Protein AF-A0A5A7ZIS1-F1 (afdb_monomer_lite)

Radius of gyration: 19.61 Å; chains: 1; bounding box: 39×44×53 Å

Foldseek 3Di:
DVVVVVVVVVVVVVVVVVVVVVVVVVVVVVVVVVVVQVVCVVVVNDDLVVVLVVQLVVLCVDPPNVRSVVSNLVSCCVSVVPDPPPPDPPDDPDDPPDDDD

Sequence (101 aa):
MTELLLMQVETSDQTAKNLGAAAHQSLAALVMNALLLHELERVGIVDHDIVVTEAIRRATSIRPSEVGASVAQVIKTVFDGELPVEHGPAGVDDKWTGAKQ

Structure (mmCIF, N/CA/C/O backbone):
data_AF-A0A5A7ZIS1-F1
#
_entry.id   AF-A0A5A7ZIS1-F1
#
loop_
_atom_site.group_PDB
_atom_site.id
_atom_site.type_symbol
_atom_site.label_atom_id
_atom_site.label_alt_id
_atom_site.label_comp_id
_atom_site.label_asym_id
_atom_site.label_entity_id
_atom_site.label_seq_id
_atom_site.pdbx_PDB_ins_code
_atom_site.Cartn_x
_atom_site.Cartn_y
_atom_site.Cartn_z
_atom_site.occupancy
_atom_site.B_iso_or_equiv
_atom_site.auth_seq_id
_atom_site.auth_comp_id
_atom_site.auth_asym_id
_atom_site.auth_atom_id
_atom_site.pdbx_PDB_model_num
ATOM 1 N N . MET A 1 1 ? -18.244 3.804 40.804 1.00 52.81 1 MET A N 1
ATOM 2 C CA . MET A 1 1 ? -18.361 4.079 39.350 1.00 52.81 1 MET A CA 1
ATOM 3 C C . MET A 1 1 ? -17.166 4.853 38.788 1.00 52.81 1 MET A C 1
ATOM 5 O O . MET A 1 1 ? -16.888 4.707 37.610 1.00 52.81 1 MET A O 1
ATOM 9 N N . THR A 1 2 ? -16.429 5.615 39.599 1.00 64.75 2 THR A N 1
ATOM 10 C CA . THR A 1 2 ? -15.321 6.483 39.159 1.00 64.75 2 THR A CA 1
ATOM 11 C C . THR A 1 2 ? -14.023 5.738 38.806 1.00 64.75 2 THR A C 1
ATOM 13 O O . THR A 1 2 ? -13.373 6.093 37.833 1.00 64.75 2 THR A O 1
ATOM 16 N N . GLU A 1 3 ? -13.666 4.671 39.529 1.00 65.88 3 GLU A N 1
ATOM 17 C CA . GLU A 1 3 ? -12.419 3.912 39.286 1.00 65.88 3 GLU A CA 1
ATOM 18 C C . GLU A 1 3 ? -12.455 3.077 37.994 1.00 65.88 3 GLU A C 1
ATOM 20 O O . GLU A 1 3 ? -11.468 3.006 37.269 1.00 65.88 3 GLU A O 1
ATOM 25 N N . LEU A 1 4 ? -13.619 2.512 37.654 1.00 64.00 4 LEU A N 1
ATOM 26 C CA . LEU A 1 4 ? -13.834 1.785 36.395 1.00 64.00 4 LEU A CA 1
ATOM 27 C C . LEU A 1 4 ? -13.698 2.701 35.171 1.00 64.00 4 LEU A C 1
ATOM 29 O O . LEU A 1 4 ? -13.103 2.300 34.176 1.00 64.00 4 LEU A O 1
ATOM 33 N N . LEU A 1 5 ? -14.201 3.937 35.261 1.00 59.34 5 LEU A N 1
ATOM 34 C CA . LEU A 1 5 ? -14.058 4.942 34.203 1.00 59.34 5 LEU A CA 1
ATOM 35 C C . LEU A 1 5 ? -12.599 5.393 34.037 1.00 59.34 5 LEU A C 1
ATOM 37 O O . LEU A 1 5 ? -12.147 5.562 32.909 1.00 59.34 5 LEU A O 1
ATOM 41 N N . LEU A 1 6 ? -11.846 5.531 35.135 1.00 59.25 6 LEU A N 1
ATOM 42 C CA . LEU A 1 6 ? -10.419 5.872 35.092 1.00 59.25 6 LEU A CA 1
ATOM 43 C C . LEU A 1 6 ? -9.584 4.767 34.428 1.00 59.25 6 LEU A C 1
ATOM 45 O O . LEU A 1 6 ? -8.794 5.068 33.536 1.00 59.25 6 LEU A O 1
ATOM 49 N N . MET A 1 7 ? -9.827 3.494 34.766 1.00 67.38 7 MET A N 1
ATOM 50 C CA . MET A 1 7 ? -9.182 2.366 34.076 1.00 67.38 7 MET A CA 1
ATOM 51 C C . MET A 1 7 ? -9.536 2.315 32.583 1.00 67.38 7 MET A C 1
ATOM 53 O O . MET A 1 7 ? -8.696 1.957 31.759 1.00 67.38 7 MET A O 1
ATOM 57 N N . GLN A 1 8 ? -10.762 2.686 32.203 1.00 61.56 8 GLN A N 1
ATOM 58 C CA . GLN A 1 8 ? -11.193 2.698 30.801 1.00 61.56 8 GLN A CA 1
ATOM 59 C C . GLN A 1 8 ? -10.510 3.806 29.983 1.00 61.56 8 GLN A C 1
ATOM 61 O O . GLN A 1 8 ? -10.138 3.596 28.830 1.00 61.56 8 GLN A O 1
ATOM 66 N N . VAL A 1 9 ? -10.294 4.974 30.591 1.00 67.06 9 VAL A N 1
ATOM 67 C CA . VAL A 1 9 ? -9.553 6.083 29.971 1.00 67.06 9 VAL A CA 1
ATOM 68 C C . VAL A 1 9 ? -8.071 5.736 29.826 1.00 67.06 9 VAL A C 1
ATOM 70 O O . VAL A 1 9 ? -7.502 5.933 28.754 1.00 67.06 9 VAL A O 1
ATOM 73 N N . GLU A 1 10 ? -7.457 5.160 30.858 1.00 68.56 10 GLU A N 1
ATOM 74 C CA . GLU A 1 10 ? -6.043 4.766 30.829 1.00 68.56 10 GLU A CA 1
ATOM 75 C C . GLU A 1 10 ? -5.780 3.642 29.813 1.00 68.56 10 GLU A C 1
ATOM 77 O O . GLU A 1 10 ? -4.822 3.698 29.041 1.00 68.56 10 GLU A O 1
ATOM 82 N N . THR A 1 11 ? -6.681 2.658 29.728 1.00 66.19 11 THR A N 1
ATOM 83 C CA . THR A 1 11 ? -6.601 1.599 28.709 1.00 66.19 11 THR A CA 1
ATOM 84 C C . THR A 1 11 ? -6.826 2.129 27.294 1.00 66.19 11 THR A C 1
ATOM 86 O O . THR A 1 11 ? -6.152 1.670 26.370 1.00 66.19 11 THR A O 1
ATOM 89 N N . SER A 1 12 ? -7.703 3.118 27.100 1.00 69.88 12 SER A N 1
ATOM 90 C CA . SER A 1 12 ? -7.880 3.784 25.804 1.00 69.88 12 SER A CA 1
ATOM 91 C C . SER A 1 12 ? -6.627 4.556 25.377 1.00 69.88 12 SER A C 1
ATOM 93 O O . SER A 1 12 ? -6.203 4.441 24.227 1.00 69.88 12 SER A O 1
ATOM 95 N N . ASP A 1 13 ? -6.006 5.305 26.290 1.00 72.88 13 ASP A N 1
ATOM 96 C CA . ASP A 1 13 ? -4.786 6.071 26.009 1.00 72.88 13 ASP A CA 1
ATOM 97 C C . ASP A 1 13 ? -3.596 5.144 25.704 1.00 72.88 13 ASP A C 1
ATOM 99 O O . ASP A 1 13 ? -2.865 5.337 24.728 1.00 72.88 13 ASP A O 1
ATOM 103 N N . GLN A 1 14 ? -3.453 4.052 26.462 1.00 72.69 14 GLN A N 1
ATOM 104 C CA . GLN A 1 14 ? -2.431 3.044 26.189 1.00 72.69 14 GLN A CA 1
ATOM 105 C C . GLN A 1 14 ? -2.683 2.306 24.865 1.00 72.69 14 GLN A C 1
ATOM 107 O O . GLN A 1 14 ? -1.737 2.011 24.133 1.00 72.69 14 GLN A O 1
ATOM 112 N N . THR A 1 15 ? -3.947 2.046 24.515 1.00 73.94 15 THR A N 1
ATOM 113 C CA . THR A 1 15 ? -4.317 1.452 23.220 1.00 73.94 15 THR A CA 1
ATOM 114 C C . THR A 1 15 ? -3.963 2.386 22.065 1.00 73.94 15 THR A C 1
ATOM 116 O O . THR A 1 15 ? -3.381 1.934 21.081 1.00 73.94 15 THR A O 1
ATOM 119 N N . ALA A 1 16 ? -4.230 3.688 22.197 1.00 68.31 16 ALA A N 1
ATOM 120 C CA . ALA A 1 16 ? -3.861 4.686 21.195 1.00 68.31 16 ALA A CA 1
ATOM 121 C C . ALA A 1 16 ? -2.336 4.786 21.014 1.00 68.31 16 ALA A C 1
ATOM 123 O O . ALA A 1 16 ? -1.847 4.789 19.883 1.00 68.31 16 ALA A O 1
ATOM 124 N N . LYS A 1 17 ? -1.567 4.782 22.111 1.00 78.25 17 LYS A N 1
ATOM 125 C CA . LYS A 1 17 ? -0.092 4.764 22.074 1.00 78.25 17 LYS A CA 1
ATOM 126 C C . LYS A 1 17 ? 0.456 3.507 21.403 1.00 78.25 17 LYS A C 1
ATOM 128 O O . LYS A 1 17 ? 1.336 3.603 20.549 1.00 78.25 17 LYS A O 1
ATOM 133 N N . ASN A 1 18 ? -0.088 2.341 21.747 1.00 77.31 18 ASN A N 1
ATOM 134 C CA . ASN A 1 18 ? 0.305 1.069 21.142 1.00 77.31 18 ASN A CA 1
ATOM 135 C C . ASN A 1 18 ? -0.035 1.029 19.646 1.00 77.31 18 ASN A C 1
ATOM 137 O O . ASN A 1 18 ? 0.782 0.573 18.848 1.00 77.31 18 ASN A O 1
ATOM 141 N N . LEU A 1 19 ? -1.201 1.555 19.254 1.00 75.88 19 LEU A N 1
ATOM 142 C CA . LEU A 1 19 ? -1.599 1.670 17.852 1.00 75.88 19 LEU A CA 1
ATOM 143 C C . LEU A 1 19 ? -0.666 2.613 17.083 1.00 75.88 19 LEU A C 1
ATOM 145 O O . LEU A 1 19 ? -0.212 2.265 15.997 1.00 75.88 19 LEU A O 1
ATOM 149 N N . GLY A 1 20 ? -0.321 3.764 17.663 1.00 74.62 20 GLY A N 1
ATOM 150 C CA . GLY A 1 20 ? 0.643 4.694 17.079 1.00 74.62 20 GLY A CA 1
ATOM 151 C C . GLY A 1 20 ? 2.025 4.062 16.903 1.00 74.62 20 GLY A C 1
ATOM 152 O O . GLY A 1 20 ? 2.627 4.176 15.839 1.00 74.62 20 GLY A O 1
ATOM 153 N N . ALA A 1 21 ? 2.530 3.342 17.907 1.00 76.88 21 ALA A N 1
ATOM 154 C CA . ALA A 1 21 ? 3.803 2.626 17.804 1.00 76.88 21 ALA A CA 1
ATOM 155 C C . ALA A 1 21 ? 3.768 1.533 16.720 1.00 76.88 21 ALA A C 1
ATOM 157 O O . ALA A 1 21 ? 4.694 1.440 15.913 1.00 76.88 21 ALA A O 1
ATOM 158 N N . ALA A 1 22 ? 2.682 0.758 16.649 1.00 72.75 22 ALA A N 1
ATOM 159 C CA . ALA A 1 22 ? 2.487 -0.265 15.625 1.00 72.75 22 ALA A CA 1
ATOM 160 C C . ALA A 1 22 ? 2.392 0.336 14.212 1.00 72.75 22 ALA A C 1
ATOM 162 O O . ALA A 1 22 ? 2.958 -0.218 13.267 1.00 72.75 22 ALA A O 1
ATOM 163 N N . ALA A 1 23 ? 1.736 1.490 14.064 1.00 69.81 23 ALA A N 1
ATOM 164 C CA . ALA A 1 23 ? 1.666 2.222 12.804 1.00 69.81 23 ALA A CA 1
ATOM 165 C C . ALA A 1 23 ? 3.054 2.708 12.360 1.00 69.81 23 ALA A C 1
ATOM 167 O O . ALA A 1 23 ? 3.438 2.475 11.216 1.00 69.81 23 ALA A O 1
ATOM 168 N N . HIS A 1 24 ? 3.847 3.295 13.264 1.00 71.25 24 HIS A N 1
ATOM 169 C CA . HIS A 1 24 ? 5.218 3.719 12.953 1.00 71.25 24 HIS A CA 1
ATOM 170 C C . HIS A 1 24 ? 6.119 2.544 12.562 1.00 71.25 24 HIS A C 1
ATOM 172 O O . HIS A 1 24 ? 6.865 2.644 11.590 1.00 71.25 24 HIS A O 1
ATOM 178 N N . GLN A 1 25 ? 6.039 1.421 13.279 1.00 77.88 25 GLN A N 1
ATOM 179 C CA . GLN A 1 25 ? 6.797 0.215 12.936 1.00 77.88 25 GLN A CA 1
ATOM 180 C C . GLN A 1 25 ? 6.386 -0.342 11.570 1.00 77.88 25 GLN A C 1
ATOM 182 O O . GLN A 1 25 ? 7.247 -0.690 10.762 1.00 77.88 25 GLN A O 1
ATOM 187 N N . SER A 1 26 ? 5.083 -0.373 11.287 1.00 73.44 26 SER A N 1
ATOM 188 C CA . SER A 1 26 ? 4.555 -0.825 9.996 1.00 73.44 26 SER A CA 1
ATOM 189 C C . SER A 1 26 ? 4.997 0.092 8.855 1.00 73.44 26 SER A C 1
ATOM 191 O O . SER A 1 26 ? 5.395 -0.393 7.798 1.00 73.44 26 SER A O 1
ATOM 193 N N . LEU A 1 27 ? 4.999 1.410 9.080 1.00 72.50 27 LEU A N 1
ATOM 194 C CA . LEU A 1 27 ? 5.471 2.393 8.107 1.00 72.50 27 LEU A CA 1
ATOM 195 C C . LEU A 1 27 ? 6.976 2.250 7.850 1.00 72.50 27 LEU A C 1
ATOM 197 O O . LEU A 1 27 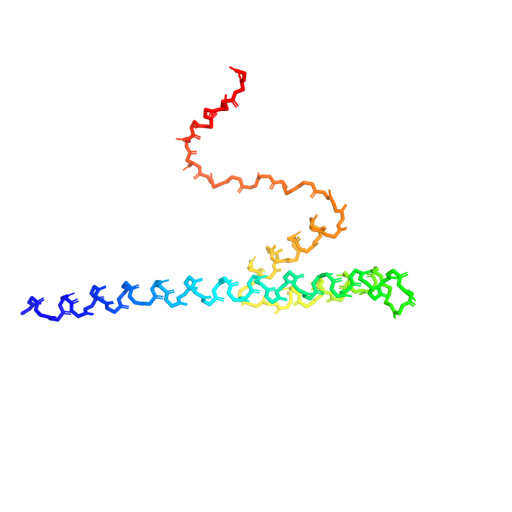? 7.399 2.226 6.699 1.00 72.50 27 LEU A O 1
ATOM 201 N N . ALA A 1 28 ? 7.786 2.098 8.900 1.00 71.69 28 ALA A N 1
ATOM 202 C CA . ALA A 1 28 ? 9.226 1.890 8.762 1.00 71.69 28 ALA A CA 1
ATOM 203 C C . ALA A 1 28 ? 9.544 0.604 7.981 1.00 71.69 28 ALA A C 1
ATOM 205 O O . ALA A 1 28 ? 10.383 0.621 7.079 1.00 71.69 28 ALA A O 1
ATOM 206 N N . ALA A 1 29 ? 8.840 -0.494 8.274 1.00 73.12 29 ALA A N 1
ATOM 207 C CA . ALA A 1 29 ? 8.977 -1.745 7.531 1.00 73.12 29 ALA A CA 1
ATOM 208 C C . ALA A 1 29 ? 8.573 -1.583 6.055 1.00 73.12 29 ALA A C 1
ATOM 210 O O . ALA A 1 29 ? 9.256 -2.096 5.169 1.00 73.12 29 ALA A O 1
ATOM 211 N N . LEU A 1 30 ? 7.502 -0.8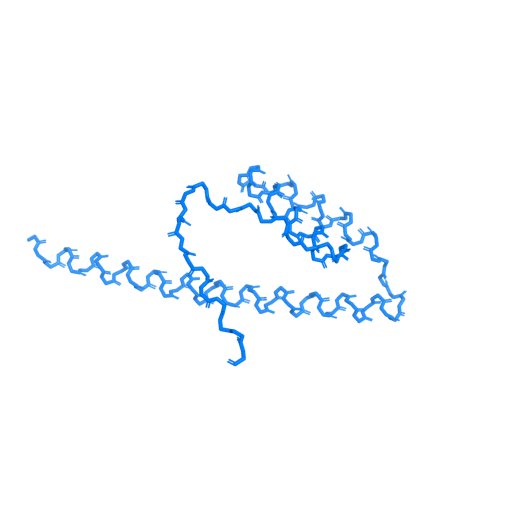33 5.780 1.00 79.12 30 LEU A N 1
ATOM 212 C CA . LEU A 1 30 ? 7.058 -0.542 4.419 1.00 79.12 30 LEU A CA 1
ATOM 213 C C . LEU A 1 30 ? 8.107 0.258 3.635 1.00 79.12 30 LEU A C 1
ATOM 215 O O . LEU A 1 30 ? 8.442 -0.123 2.516 1.00 79.12 30 LEU A O 1
ATOM 219 N N . VAL A 1 31 ? 8.662 1.317 4.231 1.00 75.19 31 VAL A N 1
ATOM 220 C CA . VAL A 1 31 ? 9.710 2.143 3.608 1.00 75.19 31 VAL A CA 1
ATOM 221 C C . VAL A 1 31 ? 10.952 1.305 3.304 1.00 75.19 31 VAL A C 1
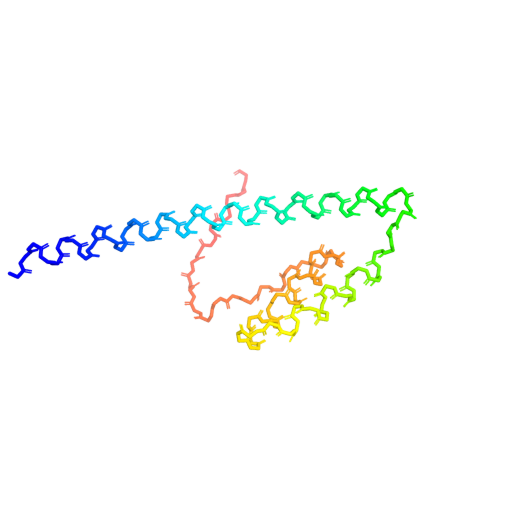ATOM 223 O O . VAL A 1 31 ? 11.466 1.359 2.190 1.00 75.19 31 VAL A O 1
ATOM 226 N N . MET A 1 32 ? 11.404 0.480 4.252 1.00 77.50 32 MET A N 1
ATOM 227 C CA . MET A 1 32 ? 12.556 -0.406 4.043 1.00 77.50 32 MET A CA 1
ATOM 228 C C . MET A 1 32 ? 12.322 -1.408 2.907 1.00 77.50 32 MET A C 1
ATOM 230 O O . MET A 1 32 ? 13.217 -1.634 2.094 1.00 77.50 32 MET A O 1
ATOM 234 N N . ASN A 1 33 ? 11.118 -1.976 2.812 1.00 80.88 33 ASN A N 1
ATOM 235 C CA . ASN A 1 33 ? 10.769 -2.895 1.729 1.00 80.88 33 ASN A CA 1
ATOM 236 C C . ASN A 1 33 ? 10.713 -2.189 0.367 1.00 80.88 33 ASN A C 1
ATOM 238 O O . ASN A 1 33 ? 11.182 -2.752 -0.620 1.00 80.88 33 ASN A O 1
ATOM 242 N N . ALA A 1 34 ? 10.186 -0.963 0.305 1.00 76.38 34 ALA A N 1
ATOM 243 C CA . ALA A 1 34 ? 10.162 -0.171 -0.924 1.00 76.38 34 ALA A CA 1
ATOM 244 C C . ALA A 1 34 ? 11.581 0.176 -1.407 1.00 76.38 34 ALA A C 1
ATOM 246 O O . ALA A 1 34 ? 11.888 0.007 -2.585 1.00 76.38 34 ALA A O 1
ATOM 247 N N . LEU A 1 35 ? 12.472 0.577 -0.491 1.00 78.44 35 LEU A N 1
ATOM 248 C CA . LEU A 1 35 ? 13.882 0.838 -0.802 1.00 78.44 35 LEU A CA 1
ATOM 249 C C . LEU A 1 35 ? 14.608 -0.423 -1.290 1.00 78.44 35 LEU A C 1
ATOM 251 O O . LEU A 1 35 ? 15.382 -0.359 -2.241 1.00 78.44 35 LEU A O 1
ATOM 255 N N . LEU A 1 36 ? 14.340 -1.579 -0.676 1.00 82.81 36 LEU A N 1
ATOM 256 C CA . LEU A 1 36 ? 14.913 -2.849 -1.121 1.00 82.81 36 LEU A CA 1
ATOM 257 C C . LEU A 1 36 ? 14.435 -3.220 -2.530 1.00 82.81 36 LEU A C 1
ATOM 259 O O . LEU A 1 36 ? 15.249 -3.623 -3.355 1.00 82.81 36 LEU A O 1
ATOM 263 N N . LEU A 1 37 ? 13.138 -3.076 -2.814 1.00 82.06 37 LEU A N 1
ATOM 264 C CA . LEU A 1 37 ? 12.588 -3.327 -4.148 1.00 82.06 37 LEU A CA 1
ATOM 265 C C . LEU A 1 37 ? 13.224 -2.413 -5.198 1.00 82.06 37 LEU A C 1
ATOM 267 O O . LEU A 1 37 ? 13.609 -2.906 -6.253 1.00 82.06 37 LEU A O 1
ATOM 271 N N . HIS A 1 38 ? 13.412 -1.131 -4.877 1.00 80.75 38 HIS A N 1
ATOM 272 C CA . HIS A 1 38 ? 14.109 -0.190 -5.751 1.00 80.75 38 HIS A CA 1
ATOM 273 C C . HIS A 1 38 ? 15.546 -0.636 -6.059 1.00 80.75 38 HIS A C 1
ATOM 275 O O . HIS A 1 38 ? 15.967 -0.636 -7.214 1.00 80.75 38 HIS A O 1
ATOM 281 N N . GLU A 1 39 ? 16.303 -1.074 -5.050 1.00 83.12 39 GLU A N 1
ATOM 282 C CA . GLU A 1 39 ? 17.663 -1.573 -5.279 1.00 83.12 39 GLU A CA 1
ATOM 283 C C . GLU A 1 39 ? 17.680 -2.865 -6.102 1.00 83.12 39 GLU A C 1
ATOM 285 O O . GLU A 1 39 ? 18.544 -3.019 -6.965 1.00 83.12 39 GLU A O 1
ATOM 290 N N . LEU A 1 40 ? 16.727 -3.777 -5.877 1.00 85.31 40 LEU A N 1
ATOM 291 C CA . LEU A 1 40 ? 16.597 -5.023 -6.641 1.00 85.31 40 LEU A CA 1
ATOM 292 C C . LEU A 1 40 ? 16.215 -4.776 -8.107 1.00 85.31 40 LEU A C 1
ATOM 294 O O . LEU A 1 40 ? 16.730 -5.462 -8.992 1.00 85.31 40 LEU A O 1
ATOM 298 N N . GLU A 1 41 ? 15.354 -3.794 -8.365 1.00 84.38 41 GLU A N 1
ATOM 299 C CA . GLU A 1 41 ? 15.036 -3.308 -9.710 1.00 84.38 41 GLU A CA 1
ATOM 300 C C . GLU A 1 41 ? 16.284 -2.717 -10.377 1.00 84.38 41 GLU A C 1
ATOM 302 O O . GLU A 1 41 ? 16.644 -3.106 -11.488 1.00 84.38 41 GLU A O 1
ATOM 307 N N . ARG A 1 42 ? 17.020 -1.853 -9.665 1.00 85.69 42 ARG A N 1
ATOM 308 C CA . ARG A 1 42 ? 18.242 -1.207 -10.169 1.00 85.69 42 ARG A CA 1
ATOM 309 C C . ARG A 1 42 ? 19.310 -2.211 -10.609 1.00 85.69 42 ARG A C 1
ATOM 311 O O . ARG A 1 42 ? 20.061 -1.933 -11.543 1.00 85.69 42 ARG A O 1
ATOM 318 N N . VAL A 1 43 ? 19.408 -3.363 -9.942 1.00 91.06 43 VAL A N 1
ATOM 319 C CA . VAL A 1 43 ? 20.339 -4.444 -10.321 1.00 91.06 43 VAL A CA 1
ATOM 320 C C . VAL A 1 43 ? 19.737 -5.465 -11.298 1.00 91.06 43 VAL A C 1
ATOM 322 O O . VAL A 1 43 ? 20.404 -6.440 -11.639 1.00 91.06 43 VAL A O 1
ATOM 325 N N . GLY A 1 44 ? 18.503 -5.250 -11.766 1.00 85.62 44 GLY A N 1
ATOM 326 C CA . GLY A 1 44 ? 17.827 -6.084 -12.764 1.00 85.62 44 GLY A CA 1
ATOM 327 C C . GLY A 1 44 ? 17.341 -7.440 -12.244 1.00 85.62 44 GLY A C 1
ATOM 328 O O . GLY A 1 44 ? 17.123 -8.353 -13.037 1.00 85.62 44 GLY A O 1
ATOM 329 N N . ILE A 1 45 ? 17.201 -7.603 -10.924 1.00 88.62 45 ILE A N 1
ATOM 330 C CA . ILE A 1 45 ? 16.688 -8.839 -10.302 1.00 88.62 45 ILE A CA 1
ATOM 331 C C . ILE A 1 45 ? 15.157 -8.864 -10.323 1.00 88.62 45 ILE A C 1
ATOM 333 O O . ILE A 1 45 ? 14.550 -9.935 -10.364 1.00 88.62 45 ILE A O 1
ATOM 337 N N . VAL A 1 46 ? 14.535 -7.689 -10.271 1.00 83.94 46 VAL A N 1
ATOM 338 C CA . VAL A 1 46 ? 13.088 -7.518 -10.175 1.00 83.94 46 VAL A CA 1
ATOM 339 C C . VAL A 1 46 ? 12.605 -6.620 -11.305 1.00 83.94 46 VAL A C 1
ATOM 341 O O . VAL A 1 46 ? 13.206 -5.587 -11.579 1.00 83.94 46 VAL A O 1
ATOM 344 N N . ASP A 1 47 ? 11.504 -7.019 -11.933 1.00 85.00 47 ASP A N 1
ATOM 345 C CA . ASP A 1 47 ? 10.761 -6.189 -12.875 1.00 85.00 47 ASP A CA 1
ATOM 346 C C . ASP A 1 47 ? 9.716 -5.369 -12.105 1.00 85.00 47 ASP A C 1
ATOM 348 O O . ASP A 1 47 ? 8.862 -5.928 -11.401 1.00 85.00 47 ASP A O 1
ATOM 352 N N . HIS A 1 48 ? 9.821 -4.047 -12.224 1.00 81.25 48 HIS A N 1
ATOM 353 C CA . HIS A 1 48 ? 8.954 -3.082 -11.562 1.00 81.25 48 HIS A CA 1
ATOM 354 C C . HIS A 1 48 ? 7.473 -3.323 -11.868 1.00 81.25 48 HIS A C 1
ATOM 356 O O . HIS A 1 48 ? 6.656 -3.428 -10.950 1.00 81.25 48 HIS A O 1
ATOM 362 N N . ASP A 1 49 ? 7.131 -3.497 -13.143 1.00 83.44 49 ASP A N 1
ATOM 363 C CA . ASP A 1 49 ? 5.746 -3.585 -13.607 1.00 83.44 49 ASP A CA 1
ATOM 364 C C . ASP A 1 49 ? 5.077 -4.860 -13.088 1.00 83.44 49 ASP A C 1
ATOM 366 O O . ASP A 1 49 ? 3.902 -4.859 -12.693 1.00 83.44 49 ASP A O 1
ATOM 370 N N . ILE A 1 50 ? 5.843 -5.954 -13.023 1.00 85.88 50 ILE A N 1
ATOM 371 C CA . ILE A 1 50 ? 5.379 -7.225 -12.456 1.00 85.88 50 ILE A CA 1
ATOM 372 C C . ILE A 1 50 ? 5.090 -7.064 -10.960 1.00 85.88 50 ILE A C 1
ATOM 374 O O . ILE A 1 50 ? 4.049 -7.526 -10.479 1.00 85.88 50 ILE A O 1
ATOM 378 N N . VAL A 1 51 ? 5.980 -6.399 -10.218 1.00 84.38 51 VAL A N 1
ATOM 379 C CA . VAL A 1 51 ? 5.804 -6.186 -8.775 1.00 84.38 51 VAL A CA 1
ATOM 380 C C . VAL A 1 51 ? 4.630 -5.267 -8.480 1.00 84.38 51 VAL A C 1
ATOM 382 O O . VAL A 1 51 ? 3.816 -5.603 -7.618 1.00 84.38 51 VAL A O 1
ATOM 385 N N . VAL A 1 52 ? 4.497 -4.156 -9.202 1.00 83.69 52 VAL A N 1
ATOM 386 C CA . VAL A 1 52 ? 3.377 -3.221 -9.037 1.00 83.69 52 VAL A CA 1
ATOM 387 C C . VAL A 1 52 ? 2.051 -3.917 -9.341 1.00 83.69 52 VAL A C 1
ATOM 389 O O . VAL A 1 52 ? 1.114 -3.847 -8.540 1.00 83.69 52 VAL A O 1
ATOM 392 N N . THR A 1 53 ? 1.982 -4.676 -10.437 1.00 86.75 53 THR A N 1
ATOM 393 C CA . THR A 1 53 ? 0.780 -5.438 -10.812 1.00 86.75 53 THR A CA 1
ATOM 394 C C . THR A 1 53 ? 0.384 -6.444 -9.729 1.00 86.75 53 THR A C 1
ATOM 396 O O . THR A 1 53 ? -0.782 -6.508 -9.326 1.00 86.75 53 THR A O 1
ATOM 399 N N . GLU A 1 54 ? 1.344 -7.211 -9.209 1.00 86.25 54 GLU A N 1
ATOM 400 C CA . GLU A 1 54 ? 1.085 -8.186 -8.147 1.00 86.25 54 GLU A CA 1
ATOM 401 C C . GLU A 1 54 ? 0.703 -7.507 -6.821 1.00 86.25 54 GLU A C 1
ATOM 403 O O . GLU A 1 54 ? -0.195 -7.982 -6.117 1.00 86.25 54 GLU A O 1
ATOM 408 N N . ALA A 1 55 ? 1.320 -6.372 -6.487 1.00 84.75 55 ALA A N 1
ATOM 409 C CA . ALA A 1 55 ? 0.994 -5.595 -5.295 1.00 84.75 55 ALA A CA 1
ATOM 410 C C . ALA A 1 55 ? -0.446 -5.057 -5.349 1.00 84.75 55 ALA A C 1
ATOM 412 O O . ALA A 1 55 ? -1.195 -5.211 -4.381 1.00 84.75 55 ALA A O 1
ATOM 413 N N . ILE A 1 56 ? -0.878 -4.524 -6.496 1.00 85.81 56 ILE A N 1
ATOM 414 C CA . ILE A 1 56 ? -2.263 -4.077 -6.726 1.00 85.81 56 ILE A CA 1
ATOM 415 C C . ILE A 1 56 ? -3.240 -5.255 -6.622 1.00 85.81 56 ILE A C 1
ATOM 417 O O . ILE A 1 56 ? -4.286 -5.152 -5.969 1.00 85.81 56 ILE A O 1
ATOM 421 N N . ARG A 1 57 ? -2.904 -6.405 -7.218 1.00 88.75 57 ARG A N 1
ATOM 422 C CA . ARG A 1 57 ? -3.734 -7.618 -7.142 1.00 88.75 57 ARG A CA 1
ATOM 423 C C . ARG A 1 57 ? -3.913 -8.100 -5.699 1.00 88.75 57 ARG A C 1
ATOM 425 O O . ARG A 1 57 ? -4.999 -8.531 -5.319 1.00 88.75 57 ARG A O 1
ATOM 432 N N . ARG A 1 58 ? -2.869 -8.016 -4.871 1.00 84.88 58 ARG A N 1
ATOM 433 C CA . ARG A 1 58 ? -2.958 -8.349 -3.440 1.00 84.88 58 ARG A CA 1
ATOM 434 C C . ARG A 1 58 ? -3.741 -7.305 -2.658 1.00 84.88 58 ARG A C 1
ATOM 436 O O . ARG A 1 58 ? -4.601 -7.685 -1.867 1.00 84.88 58 ARG A O 1
ATOM 443 N N . ALA A 1 59 ? -3.502 -6.019 -2.900 1.00 85.88 59 ALA A N 1
ATOM 444 C CA . ALA A 1 59 ? -4.213 -4.937 -2.226 1.00 85.88 59 ALA A CA 1
ATOM 445 C C . ALA A 1 59 ? -5.729 -5.030 -2.449 1.00 85.88 59 ALA A C 1
ATOM 447 O O . ALA A 1 59 ? -6.500 -5.001 -1.496 1.00 85.88 59 ALA A O 1
ATOM 448 N N . THR A 1 60 ? -6.159 -5.283 -3.686 1.00 85.12 60 THR A N 1
ATOM 449 C CA . THR A 1 60 ? -7.582 -5.464 -4.034 1.00 85.12 60 THR A CA 1
ATOM 450 C C . THR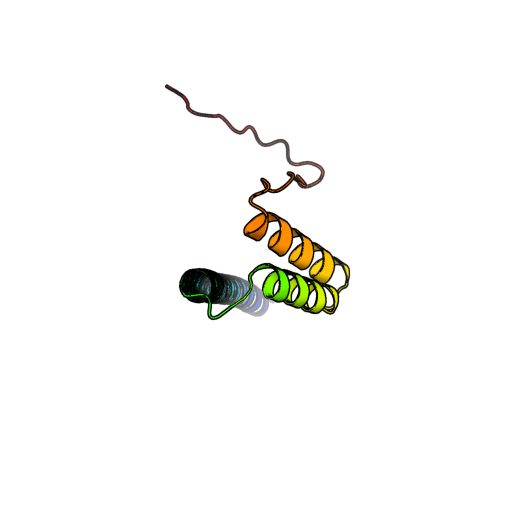 A 1 60 ? -8.239 -6.698 -3.399 1.00 85.12 60 THR A C 1
ATOM 452 O O . THR A 1 60 ? -9.465 -6.772 -3.347 1.00 85.12 60 THR A O 1
ATOM 455 N N . SER A 1 61 ? -7.457 -7.647 -2.871 1.00 87.44 61 SER A N 1
ATOM 456 C CA . SER A 1 61 ? -7.971 -8.807 -2.125 1.00 87.44 61 SER A CA 1
ATOM 457 C C . SER A 1 61 ? -8.215 -8.535 -0.632 1.00 87.44 61 SER A C 1
ATOM 459 O O . SER A 1 61 ? -8.840 -9.355 0.046 1.00 87.44 61 SER A O 1
ATOM 461 N N . ILE A 1 62 ? -7.749 -7.392 -0.111 1.00 85.19 62 ILE A N 1
ATOM 462 C CA . ILE A 1 62 ? -7.926 -7.002 1.293 1.00 85.19 62 ILE A CA 1
ATOM 463 C C . ILE A 1 62 ? -9.407 -6.709 1.563 1.00 85.19 62 ILE A C 1
ATOM 465 O O . ILE A 1 62 ? -10.093 -6.058 0.775 1.00 85.19 62 ILE A O 1
ATOM 469 N N . ARG A 1 63 ? -9.901 -7.187 2.710 1.00 81.81 63 ARG A N 1
ATOM 470 C CA . ARG A 1 63 ? -11.209 -6.817 3.265 1.00 81.81 63 ARG A CA 1
ATOM 471 C C . ARG A 1 63 ? -11.000 -5.850 4.440 1.00 81.81 63 ARG A C 1
ATOM 473 O O . ARG A 1 63 ? -10.107 -6.113 5.244 1.00 81.81 63 ARG A O 1
ATOM 480 N N . PRO A 1 64 ? -11.819 -4.793 4.594 1.00 88.44 64 PRO A N 1
ATOM 481 C CA . PRO A 1 64 ? -12.931 -4.378 3.727 1.00 88.44 64 PRO A CA 1
ATOM 482 C C . PRO A 1 64 ? -12.473 -3.952 2.324 1.00 88.44 64 PRO A C 1
ATOM 484 O O . PRO A 1 64 ? -11.337 -3.515 2.152 1.00 88.44 64 PRO A O 1
ATOM 487 N N . SER A 1 65 ? -13.347 -4.094 1.322 1.00 81.56 65 SER A N 1
ATOM 488 C CA . SER A 1 65 ? -13.025 -3.785 -0.085 1.00 81.56 65 SER A CA 1
ATOM 489 C C . SER A 1 65 ? -12.589 -2.336 -0.287 1.00 81.56 65 SER A C 1
ATOM 491 O O . SER A 1 65 ? -11.742 -2.055 -1.129 1.00 81.56 65 SER A O 1
ATOM 493 N N . GLU A 1 66 ? -13.136 -1.427 0.513 1.00 85.25 66 GLU A N 1
ATOM 494 C CA . GLU A 1 66 ? -12.836 0.002 0.507 1.00 85.25 66 GLU A CA 1
ATOM 495 C C . GLU A 1 66 ? -11.383 0.247 0.932 1.00 85.25 66 GLU A C 1
ATOM 497 O O . GLU A 1 66 ? -10.676 1.048 0.322 1.00 85.25 66 GLU A O 1
ATOM 502 N N . VAL A 1 67 ? -10.908 -0.509 1.929 1.00 81.88 67 VAL A N 1
ATOM 503 C CA . VAL A 1 67 ? -9.514 -0.461 2.386 1.00 81.88 67 VAL A CA 1
ATOM 504 C C . VAL A 1 67 ? -8.592 -1.028 1.312 1.00 81.88 67 VAL A C 1
ATOM 506 O O . VAL A 1 67 ? -7.584 -0.408 0.989 1.00 81.88 67 VAL A O 1
ATOM 509 N N . GLY A 1 68 ? -8.950 -2.162 0.702 1.00 80.50 68 GLY A N 1
ATOM 510 C CA . GLY A 1 68 ? -8.161 -2.745 -0.385 1.00 80.50 68 GLY A CA 1
ATOM 511 C C . GLY A 1 68 ? -8.028 -1.831 -1.606 1.00 80.50 68 GLY A C 1
ATOM 512 O O . GLY A 1 68 ? -6.939 -1.703 -2.167 1.00 80.50 68 GLY A O 1
ATOM 513 N N . ALA A 1 69 ? -9.108 -1.140 -1.982 1.00 83.44 69 ALA A N 1
ATOM 514 C CA . ALA A 1 69 ? -9.103 -0.152 -3.058 1.00 83.44 69 ALA A CA 1
ATOM 515 C C . ALA A 1 69 ? -8.241 1.072 -2.713 1.00 83.44 69 ALA A C 1
ATOM 517 O O . ALA A 1 69 ? -7.432 1.497 -3.537 1.00 83.44 69 ALA A O 1
ATOM 518 N N . SER A 1 70 ? -8.362 1.590 -1.486 1.00 84.88 70 SER A N 1
ATOM 519 C CA . SER A 1 70 ? -7.538 2.701 -0.997 1.00 84.88 70 SER A CA 1
ATOM 520 C C . SER A 1 70 ? -6.044 2.352 -1.014 1.00 84.88 70 SER A C 1
ATOM 522 O O . SER A 1 70 ? -5.235 3.112 -1.542 1.00 84.88 70 SER A O 1
ATOM 524 N N . VAL A 1 71 ? -5.672 1.160 -0.535 1.00 83.38 71 VAL A N 1
ATOM 525 C CA . VAL A 1 71 ? -4.281 0.678 -0.564 1.00 83.38 71 VAL A CA 1
ATOM 526 C C . VAL A 1 71 ? -3.781 0.503 -2.000 1.00 83.38 71 VAL A C 1
ATOM 528 O O . VAL A 1 71 ? -2.665 0.913 -2.309 1.00 83.38 71 VAL A O 1
ATOM 531 N N . ALA A 1 72 ? -4.595 -0.058 -2.900 1.00 85.06 72 ALA A N 1
ATOM 532 C CA . ALA A 1 72 ? -4.226 -0.210 -4.307 1.00 85.06 72 ALA A CA 1
ATOM 533 C C . ALA A 1 72 ? -3.980 1.144 -4.995 1.00 85.06 72 ALA A C 1
ATOM 535 O O . ALA A 1 72 ? -3.079 1.253 -5.825 1.00 85.06 72 ALA A O 1
ATOM 536 N N . GLN A 1 73 ? -4.756 2.172 -4.639 1.00 84.88 73 GLN A N 1
ATOM 537 C CA . GLN A 1 73 ? -4.563 3.533 -5.134 1.00 84.88 73 GLN A CA 1
ATOM 538 C C . GLN A 1 73 ? -3.258 4.141 -4.614 1.00 84.88 73 GLN A C 1
ATOM 540 O O . GLN A 1 73 ? -2.490 4.665 -5.412 1.00 84.88 73 GLN A O 1
ATOM 545 N N . VAL A 1 74 ? -2.962 4.007 -3.316 1.00 84.19 74 VAL A N 1
ATOM 546 C CA . VAL A 1 74 ? -1.692 4.481 -2.736 1.00 84.19 74 VAL A CA 1
ATOM 547 C C . VAL A 1 74 ? -0.493 3.822 -3.414 1.00 84.19 74 VAL A C 1
ATOM 549 O O . VAL A 1 74 ? 0.469 4.510 -3.731 1.00 84.19 74 VAL A O 1
ATOM 552 N N . ILE A 1 75 ? -0.556 2.512 -3.674 1.00 82.50 75 ILE A N 1
ATOM 553 C CA . ILE A 1 75 ? 0.501 1.787 -4.395 1.00 82.50 75 ILE A CA 1
ATOM 554 C C . ILE A 1 75 ? 0.735 2.430 -5.766 1.00 82.50 75 ILE A C 1
ATOM 556 O O . ILE A 1 75 ? 1.865 2.806 -6.056 1.00 82.50 75 ILE A O 1
ATOM 560 N N . LYS A 1 76 ? -0.316 2.634 -6.569 1.00 81.69 76 LYS A N 1
ATOM 561 C CA . LYS A 1 76 ? -0.190 3.303 -7.875 1.00 81.69 76 LYS A CA 1
ATOM 562 C C . LYS A 1 76 ? 0.439 4.684 -7.751 1.00 81.69 76 LYS A C 1
ATOM 564 O O . LYS A 1 76 ? 1.449 4.947 -8.373 1.00 81.69 76 LYS A O 1
ATOM 569 N N . THR A 1 77 ? -0.086 5.531 -6.871 1.00 80.25 77 THR A N 1
ATOM 570 C CA . THR A 1 77 ? 0.435 6.887 -6.650 1.00 80.25 77 THR A CA 1
ATOM 571 C C . THR A 1 77 ? 1.922 6.891 -6.271 1.00 80.25 77 THR A C 1
ATOM 573 O O . THR A 1 77 ? 2.694 7.686 -6.797 1.00 80.25 77 THR A O 1
ATOM 576 N N . VAL A 1 78 ? 2.348 5.993 -5.377 1.00 75.94 78 VAL A N 1
ATOM 577 C CA . VAL A 1 78 ? 3.746 5.921 -4.922 1.00 75.94 78 VAL A CA 1
ATOM 578 C C . VAL A 1 78 ? 4.684 5.421 -6.022 1.00 75.94 78 VAL A C 1
ATOM 580 O O . VAL A 1 78 ? 5.789 5.946 -6.137 1.00 75.94 78 VAL A O 1
ATOM 583 N N . PHE A 1 79 ? 4.270 4.425 -6.810 1.00 73.44 79 PHE A N 1
ATOM 584 C CA . PHE A 1 79 ? 5.120 3.822 -7.843 1.00 73.44 79 PHE A CA 1
ATOM 585 C C . PHE A 1 79 ? 5.082 4.576 -9.183 1.00 73.44 79 PHE A C 1
ATOM 587 O O . PHE A 1 79 ? 6.128 4.751 -9.797 1.00 73.44 79 PHE A O 1
ATOM 594 N N . ASP A 1 80 ? 3.929 5.114 -9.584 1.00 73.00 80 ASP A N 1
ATOM 595 C CA . ASP A 1 80 ? 3.758 5.883 -10.827 1.00 73.00 80 ASP A CA 1
ATOM 596 C C . ASP A 1 80 ? 4.266 7.336 -10.691 1.00 73.00 80 ASP A C 1
ATOM 598 O O . ASP A 1 80 ? 4.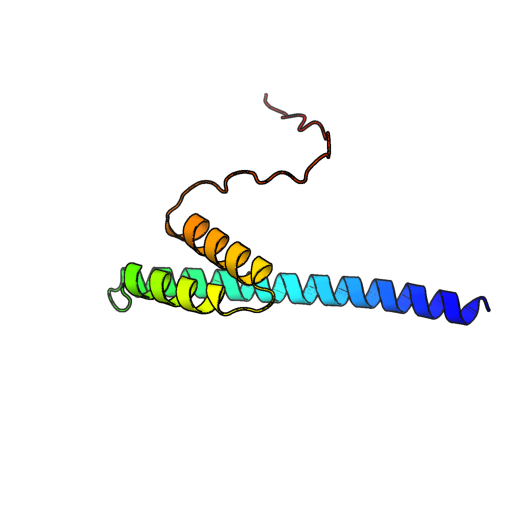334 8.079 -11.670 1.00 73.00 80 ASP A O 1
ATOM 602 N N . GLY A 1 81 ? 4.621 7.770 -9.473 1.00 63.38 81 GLY A N 1
ATOM 603 C CA . GLY A 1 81 ? 5.105 9.126 -9.192 1.00 63.38 81 GLY A CA 1
ATOM 604 C C . GLY A 1 81 ? 4.043 10.217 -9.367 1.00 63.38 81 GLY A C 1
ATOM 605 O O . GLY A 1 81 ? 4.368 11.408 -9.356 1.00 63.38 81 GLY A O 1
ATOM 606 N N . GLU A 1 82 ? 2.777 9.832 -9.530 1.00 58.31 82 GLU A N 1
ATOM 607 C CA . GLU A 1 82 ? 1.661 10.766 -9.553 1.00 58.31 82 GLU A CA 1
ATOM 608 C C . GLU A 1 82 ? 1.473 11.367 -8.156 1.00 58.31 82 GLU A C 1
ATOM 610 O O . GLU A 1 82 ? 1.565 10.680 -7.140 1.00 58.31 82 GLU A O 1
ATOM 615 N N . LEU A 1 83 ? 1.217 12.674 -8.076 1.00 48.78 83 LEU A N 1
ATOM 616 C CA . LEU A 1 83 ? 0.887 13.296 -6.796 1.00 48.78 83 LEU A CA 1
ATOM 617 C C . LEU A 1 83 ? -0.425 12.688 -6.280 1.00 48.78 83 LEU A C 1
ATOM 619 O O . LEU A 1 83 ? -1.356 12.528 -7.074 1.00 48.78 83 LEU A O 1
ATOM 623 N N . PRO A 1 84 ? -0.537 12.370 -4.975 1.00 53.34 84 PRO A N 1
ATOM 624 C CA . PRO A 1 84 ? -1.799 11.917 -4.415 1.00 53.34 84 PRO A CA 1
ATOM 625 C C . PRO A 1 84 ? -2.870 12.947 -4.755 1.00 53.34 84 PRO A C 1
ATOM 627 O O . PRO A 1 84 ? -2.766 14.114 -4.377 1.00 53.34 84 PRO A O 1
ATOM 630 N N . VAL A 1 85 ? -3.884 12.517 -5.508 1.00 50.66 85 VAL A N 1
ATOM 631 C CA . VAL A 1 85 ? -5.077 13.327 -5.735 1.00 50.66 85 VAL A CA 1
ATOM 632 C C . VAL A 1 85 ? -5.662 13.566 -4.352 1.00 50.66 85 VAL A C 1
ATOM 634 O O . VAL A 1 85 ? -6.060 12.606 -3.692 1.00 50.66 85 VAL A O 1
ATOM 637 N N . GLU A 1 86 ? -5.650 14.816 -3.883 1.00 43.84 86 GLU A N 1
ATOM 638 C CA . GLU A 1 86 ? -6.279 15.198 -2.622 1.00 43.84 86 GLU A CA 1
ATOM 639 C C . GLU A 1 86 ? -7.730 14.708 -2.642 1.00 43.84 86 GLU A C 1
ATOM 641 O O . GLU A 1 86 ? -8.624 15.299 -3.246 1.00 43.84 86 GLU A O 1
ATOM 646 N N . HIS A 1 87 ? -7.987 13.590 -1.976 1.00 46.78 87 HIS A N 1
ATOM 647 C CA . HIS A 1 87 ? -9.305 13.294 -1.456 1.00 46.78 87 HIS A CA 1
ATOM 648 C C . HIS A 1 87 ? -9.333 13.924 -0.079 1.00 46.78 87 HIS A C 1
ATOM 650 O O . HIS A 1 87 ? -9.103 13.271 0.939 1.00 46.78 87 HIS A O 1
ATOM 656 N N . GLY A 1 88 ? -9.529 15.245 -0.082 1.00 35.69 88 GLY A N 1
ATOM 657 C CA . GLY A 1 88 ? -9.799 15.978 1.139 1.00 35.69 88 GLY A CA 1
ATOM 658 C C . GLY A 1 88 ? -10.966 15.310 1.875 1.00 35.69 88 GLY A C 1
ATOM 659 O O . GLY A 1 88 ? -11.913 14.846 1.226 1.00 35.69 88 GLY A O 1
ATOM 660 N N . PRO A 1 89 ? -10.926 15.230 3.216 1.00 37.19 89 PRO A N 1
ATOM 661 C CA . PRO A 1 89 ? -12.121 14.893 3.967 1.00 37.19 89 PRO A CA 1
ATOM 662 C C . PRO A 1 89 ? -13.209 15.890 3.568 1.00 37.19 89 PRO A C 1
ATOM 664 O O . PRO A 1 89 ? -12.953 17.090 3.460 1.00 37.19 89 PRO A O 1
ATOM 667 N N . ALA A 1 90 ? -14.418 15.394 3.314 1.00 50.44 90 ALA A N 1
ATOM 668 C CA . ALA A 1 90 ? -15.577 16.255 3.159 1.00 50.44 90 ALA A CA 1
ATOM 669 C C . ALA A 1 90 ? -15.687 17.143 4.412 1.00 50.44 90 ALA A C 1
ATOM 671 O O . ALA A 1 90 ? -16.088 16.673 5.472 1.00 50.44 90 ALA A O 1
ATOM 672 N N . GLY A 1 91 ? -15.284 18.408 4.275 1.00 41.81 91 GLY A N 1
ATOM 673 C CA . GLY A 1 91 ? -15.401 19.446 5.291 1.00 41.81 91 GLY A CA 1
ATOM 674 C C . GLY A 1 91 ? -14.391 19.360 6.434 1.00 41.81 91 GLY A C 1
ATOM 675 O O . GLY A 1 91 ? -14.740 18.922 7.523 1.00 41.81 91 GLY A O 1
ATOM 676 N N . VAL A 1 92 ? -13.190 19.902 6.234 1.00 40.09 92 VAL A N 1
ATOM 677 C CA . VAL A 1 92 ? -12.517 20.684 7.283 1.00 40.09 92 VAL A CA 1
ATOM 678 C C . VAL A 1 92 ? -11.885 21.895 6.605 1.00 40.09 92 VAL A C 1
ATOM 680 O O . VAL A 1 92 ? -10.852 21.793 5.946 1.00 40.09 92 VAL A O 1
ATOM 683 N N . ASP A 1 93 ? -12.556 23.039 6.727 1.00 45.31 93 ASP A N 1
ATOM 684 C CA . ASP A 1 93 ? -11.959 24.347 6.499 1.00 45.31 93 ASP A CA 1
ATOM 685 C C . ASP A 1 93 ? -10.832 24.537 7.517 1.00 45.31 93 ASP A C 1
ATOM 687 O O . ASP A 1 93 ? -11.084 24.981 8.631 1.00 45.31 93 ASP A O 1
ATOM 691 N N . ASP A 1 94 ? -9.592 24.222 7.154 1.00 39.47 94 ASP A N 1
ATOM 692 C CA . ASP A 1 94 ? -8.441 24.707 7.906 1.00 39.47 94 ASP A CA 1
ATOM 693 C C . ASP A 1 94 ? -7.397 25.296 6.963 1.00 39.47 94 ASP A C 1
ATOM 695 O O . ASP A 1 94 ? -6.636 24.622 6.271 1.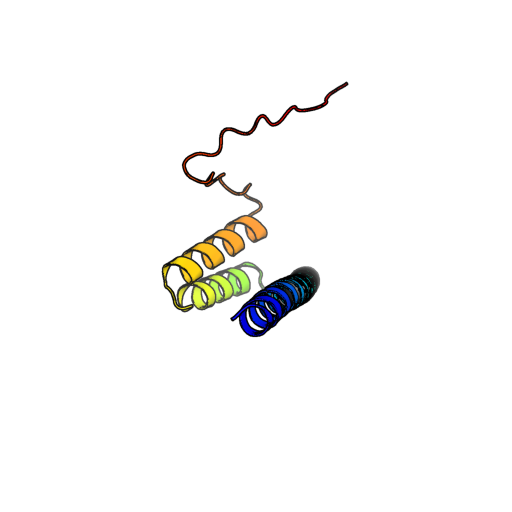00 39.47 94 ASP A O 1
ATOM 699 N N . LYS A 1 95 ? -7.424 26.631 6.952 1.00 41.91 95 LYS A N 1
ATOM 700 C CA . LYS A 1 95 ? -6.373 27.563 6.548 1.00 41.91 95 LYS A CA 1
ATOM 701 C C . LYS A 1 95 ? -4.977 26.934 6.616 1.00 41.91 95 LYS A C 1
ATOM 703 O O . LYS A 1 95 ? -4.297 26.980 7.640 1.00 41.91 95 LYS A O 1
ATOM 708 N N . TRP A 1 96 ? -4.480 26.509 5.463 1.00 39.91 96 TRP A N 1
ATOM 709 C CA . TRP A 1 96 ? -3.048 26.402 5.239 1.00 39.91 96 TRP A CA 1
ATOM 710 C C . TRP A 1 96 ? -2.500 27.828 5.097 1.00 39.91 96 TRP A C 1
ATOM 712 O O . TRP A 1 96 ? -2.460 28.398 4.006 1.00 39.91 96 TRP A O 1
ATOM 722 N N . THR A 1 97 ? -2.115 28.465 6.206 1.00 45.78 97 THR A N 1
ATOM 723 C CA . THR A 1 97 ? -1.289 29.677 6.137 1.00 45.78 97 THR A CA 1
ATOM 724 C C . THR A 1 97 ? 0.095 29.261 5.662 1.00 45.78 97 THR A C 1
ATOM 726 O O . THR A 1 97 ? 0.968 28.912 6.456 1.00 45.78 97 THR A O 1
ATOM 729 N N . GLY A 1 98 ? 0.270 29.246 4.342 1.00 34.97 98 GLY A N 1
ATOM 730 C CA . GLY A 1 98 ? 1.568 29.133 3.702 1.00 34.97 98 GLY A CA 1
ATOM 731 C C . GLY A 1 98 ? 2.435 30.315 4.114 1.00 34.97 98 GLY A C 1
ATOM 732 O O . GLY A 1 98 ? 2.305 31.409 3.571 1.00 34.97 98 GLY A O 1
ATOM 733 N N . ALA A 1 99 ? 3.326 30.087 5.074 1.00 43.53 99 ALA A N 1
ATOM 734 C CA . ALA A 1 99 ? 4.497 30.922 5.245 1.00 43.53 99 ALA A CA 1
ATOM 735 C C . ALA A 1 99 ? 5.363 30.767 3.988 1.00 43.53 99 ALA A C 1
ATOM 737 O O . ALA A 1 99 ? 5.958 29.713 3.748 1.00 43.53 99 ALA A O 1
ATOM 738 N N . LYS A 1 100 ? 5.412 31.820 3.173 1.00 39.34 100 LYS A N 1
ATOM 739 C CA . LYS A 1 100 ? 6.505 32.057 2.237 1.00 39.34 100 LYS A CA 1
ATOM 740 C C . LYS A 1 100 ? 6.959 33.511 2.350 1.00 39.34 100 LYS A C 1
ATOM 742 O O . LYS A 1 100 ? 6.149 34.412 2.157 1.00 39.34 100 LYS A O 1
ATOM 747 N N . GLN A 1 101 ? 8.279 33.613 2.529 1.00 36.94 101 GLN A N 1
ATOM 748 C CA . GLN A 1 101 ? 9.187 34.768 2.506 1.00 36.94 101 GLN A CA 1
ATOM 749 C C . GLN A 1 101 ? 9.331 35.543 3.812 1.00 36.94 101 GLN A C 1
ATOM 751 O O . GLN A 1 101 ? 8.372 36.217 4.236 1.00 36.94 101 GLN A O 1
#

pLDDT: mean 71.24, std 15.73, range [34.97, 91.06]

Secondary structure (DSSP, 8-state):
-HHHHHHHHHHHHHHHHHHHHHHHHHHHHHHHHHHHHHHHHHTTSS-HHHHHHHHHHHHTTSSSHHHHHHHHHHHHHHHH-PPP-----S-----------